Protein AF-A0A2A5JF61-F1 (afdb_monomer_lite)

Structure (mmCIF, N/CA/C/O backbone):
data_AF-A0A2A5JF61-F1
#
_entry.id   AF-A0A2A5JF61-F1
#
loop_
_atom_site.group_PDB
_atom_site.id
_atom_site.type_symbol
_atom_site.label_atom_id
_atom_site.label_alt_id
_atom_site.label_comp_id
_atom_site.label_asym_id
_atom_site.label_entity_id
_atom_site.label_seq_id
_atom_site.pdbx_PDB_ins_code
_atom_site.Cartn_x
_atom_site.Cartn_y
_atom_site.Cartn_z
_atom_site.occupancy
_atom_site.B_iso_or_equiv
_atom_site.auth_seq_id
_atom_site.auth_comp_id
_atom_site.auth_asym_id
_atom_site.auth_atom_id
_atom_site.pdbx_PDB_model_num
ATOM 1 N N . MET A 1 1 ? -2.181 14.853 63.894 1.00 41.38 1 MET A N 1
ATOM 2 C CA . MET A 1 1 ? -0.881 14.237 64.243 1.00 41.38 1 MET A CA 1
ATOM 3 C C . MET A 1 1 ? -0.912 12.794 63.778 1.00 41.38 1 MET A C 1
ATOM 5 O O . MET A 1 1 ? -1.871 12.111 64.101 1.00 41.38 1 MET A O 1
ATOM 9 N N . GLY A 1 2 ? 0.079 12.375 62.989 1.00 37.44 2 GLY A N 1
ATOM 10 C CA . GLY A 1 2 ? 0.183 11.019 62.442 1.00 37.44 2 GLY A CA 1
ATOM 11 C C . GLY A 1 2 ? 0.795 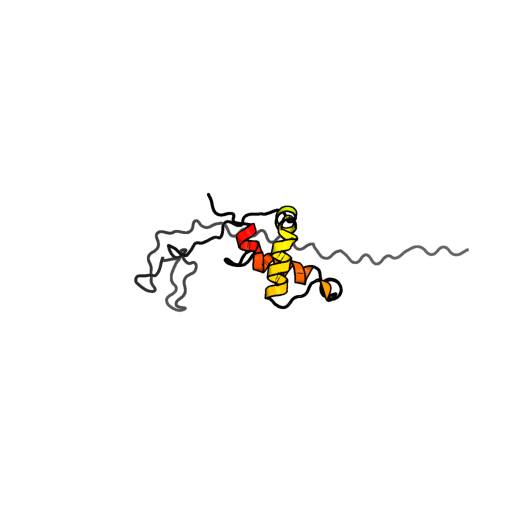11.027 61.043 1.00 37.44 2 GLY A C 1
ATOM 12 O O . GLY A 1 2 ? 0.076 10.961 60.056 1.00 37.44 2 GLY A O 1
ATOM 13 N N . VAL A 1 3 ? 2.118 11.187 60.969 1.00 41.06 3 VAL A N 1
ATOM 14 C CA . VAL A 1 3 ? 2.912 11.020 59.744 1.00 41.06 3 VAL A CA 1
ATOM 15 C C . VAL A 1 3 ? 3.096 9.526 59.465 1.00 41.06 3 VAL A C 1
ATOM 17 O O . VAL A 1 3 ? 3.536 8.793 60.346 1.00 41.06 3 VAL A O 1
ATOM 20 N N . GLY A 1 4 ? 2.769 9.075 58.254 1.00 33.62 4 GLY A N 1
ATOM 21 C CA . GLY A 1 4 ? 3.041 7.718 57.775 1.00 33.62 4 GLY A CA 1
ATOM 22 C C . GLY A 1 4 ? 3.940 7.774 56.545 1.00 33.62 4 GLY A C 1
ATOM 23 O O . GLY A 1 4 ? 3.512 8.226 55.489 1.00 33.62 4 GLY A O 1
ATOM 24 N N . TRP A 1 5 ? 5.195 7.366 56.718 1.00 35.75 5 TRP A N 1
ATOM 25 C CA . TRP A 1 5 ? 6.251 7.337 55.707 1.00 35.75 5 TRP A CA 1
ATOM 26 C C . TRP A 1 5 ? 6.271 5.969 54.982 1.00 35.75 5 TRP A C 1
ATOM 28 O O . TRP A 1 5 ? 6.351 4.934 55.630 1.00 35.75 5 TRP A O 1
ATOM 38 N N . TRP A 1 6 ? 6.162 6.025 53.648 1.00 34.69 6 TRP A N 1
ATOM 39 C CA . TRP A 1 6 ? 6.619 5.155 52.538 1.00 34.69 6 TRP A CA 1
ATOM 40 C C . TRP A 1 6 ? 6.870 3.641 52.727 1.00 34.69 6 TRP A C 1
ATOM 42 O O . TRP A 1 6 ? 7.723 3.221 53.502 1.00 34.69 6 TRP A O 1
ATOM 52 N N . SER A 1 7 ? 6.318 2.838 51.806 1.00 38.03 7 SER A N 1
ATOM 53 C CA . SER A 1 7 ? 7.065 1.733 51.182 1.00 38.03 7 SER A CA 1
ATOM 54 C C . SER A 1 7 ? 6.565 1.502 49.749 1.00 38.03 7 SER A C 1
ATOM 56 O O . SER A 1 7 ? 5.567 0.827 49.507 1.00 38.03 7 SER A O 1
ATOM 58 N N . LEU A 1 8 ? 7.238 2.138 48.787 1.00 39.81 8 LEU A N 1
ATOM 59 C CA . LEU A 1 8 ? 7.140 1.786 47.373 1.00 39.81 8 LEU A CA 1
ATOM 60 C C . LEU A 1 8 ? 7.907 0.476 47.196 1.00 39.81 8 LEU A C 1
ATOM 62 O O . LEU A 1 8 ? 9.135 0.464 47.239 1.00 39.81 8 LEU A O 1
ATOM 66 N N . GLY A 1 9 ? 7.181 -0.627 47.021 1.00 37.25 9 GLY A N 1
ATOM 67 C CA . GLY A 1 9 ? 7.751 -1.881 46.546 1.00 37.25 9 GLY A CA 1
ATOM 68 C C . GLY A 1 9 ? 8.315 -1.672 45.145 1.00 37.25 9 GLY A C 1
ATOM 69 O O . GLY A 1 9 ? 7.594 -1.794 44.157 1.00 37.25 9 GLY A O 1
ATOM 70 N N . GLY A 1 10 ? 9.595 -1.308 45.070 1.00 37.12 10 GLY A N 1
ATOM 71 C CA . GLY A 1 10 ? 10.356 -1.244 43.834 1.00 37.12 10 GLY A CA 1
ATOM 72 C C . GLY A 1 10 ? 10.413 -2.635 43.226 1.00 37.12 10 GLY A C 1
ATOM 73 O O . GLY A 1 10 ? 11.193 -3.483 43.650 1.00 37.12 10 GLY A O 1
ATOM 74 N N . LYS A 1 11 ? 9.556 -2.887 42.240 1.00 43.41 11 LYS A N 1
ATOM 75 C CA . LYS A 1 11 ? 9.723 -4.013 41.333 1.00 43.41 11 LYS A CA 1
ATOM 76 C C . LYS A 1 11 ? 10.994 -3.701 40.548 1.00 43.41 11 LYS A C 1
ATOM 78 O O . LYS A 1 11 ? 10.990 -2.747 39.772 1.00 43.41 11 LYS A O 1
ATOM 83 N N . SER A 1 12 ? 12.085 -4.427 40.812 1.00 48.34 12 SER A N 1
ATOM 84 C CA . SER A 1 12 ? 13.290 -4.334 39.984 1.00 48.34 12 SER A CA 1
ATOM 85 C C . SER A 1 12 ? 12.856 -4.414 38.521 1.00 48.34 12 SER A C 1
ATOM 87 O O . SER A 1 12 ? 12.093 -5.331 38.188 1.00 48.34 12 SER A O 1
ATOM 89 N N . PRO A 1 13 ? 13.258 -3.467 37.655 1.00 47.72 13 PRO A N 1
ATOM 90 C CA . PRO A 1 13 ? 13.021 -3.639 36.236 1.00 47.72 13 PRO A CA 1
ATOM 91 C C . PRO A 1 13 ? 13.669 -4.965 35.837 1.00 47.72 13 PRO A C 1
ATOM 93 O O . PRO A 1 13 ? 14.788 -5.269 36.259 1.00 47.72 13 PRO A O 1
ATOM 96 N N . ALA A 1 14 ? 12.924 -5.785 35.093 1.00 50.59 14 ALA A N 1
ATOM 97 C CA . ALA A 1 14 ? 13.501 -6.953 34.450 1.00 50.59 14 ALA A CA 1
ATOM 98 C C . ALA A 1 14 ? 14.771 -6.501 33.709 1.00 50.59 14 ALA A C 1
ATOM 100 O O . ALA A 1 14 ? 14.748 -5.398 33.148 1.00 50.59 14 ALA A O 1
ATOM 101 N N . PRO A 1 15 ? 15.868 -7.281 33.731 1.00 52.47 15 PRO A N 1
ATOM 102 C CA . PRO A 1 15 ? 17.027 -6.944 32.924 1.00 52.47 15 PRO A CA 1
ATOM 103 C C . PRO A 1 15 ? 16.530 -6.742 31.496 1.00 52.47 15 PRO A C 1
ATOM 105 O O . PRO A 1 15 ? 15.855 -7.615 30.943 1.00 52.47 15 PRO A O 1
ATOM 108 N N . THR A 1 16 ? 16.771 -5.550 30.951 1.00 53.25 16 THR A N 1
ATOM 109 C CA . THR A 1 16 ? 16.554 -5.273 29.536 1.00 53.25 16 THR A CA 1
ATOM 110 C C . THR A 1 16 ? 17.222 -6.419 28.786 1.00 53.25 16 THR A C 1
ATOM 112 O O . THR A 1 16 ? 18.398 -6.667 29.067 1.00 53.25 16 THR A O 1
ATOM 115 N N . PRO A 1 17 ? 16.515 -7.172 27.922 1.00 53.47 17 PRO A N 1
ATOM 116 C CA . PRO A 1 17 ? 17.203 -8.135 27.085 1.00 53.47 17 PRO A CA 1
ATOM 117 C C . PRO A 1 17 ? 18.262 -7.335 26.337 1.00 53.47 17 PRO A C 1
ATOM 119 O O . PRO A 1 17 ? 17.926 -6.370 25.643 1.00 53.47 17 PRO A O 1
ATOM 122 N N . GLU A 1 18 ? 19.534 -7.658 26.569 1.00 54.22 18 GLU A N 1
ATOM 123 C CA . GLU A 1 18 ? 20.592 -7.089 25.753 1.00 54.22 18 GLU A CA 1
ATOM 124 C C . GLU A 1 18 ? 20.213 -7.367 24.297 1.00 54.22 18 GLU A C 1
ATOM 126 O O . GLU A 1 18 ? 19.637 -8.432 24.018 1.00 54.22 18 GLU A O 1
ATOM 131 N N . PRO A 1 19 ? 20.436 -6.413 23.376 1.00 45.91 19 PRO A N 1
ATOM 132 C CA . PRO A 1 19 ? 20.324 -6.715 21.965 1.00 45.91 19 PRO A CA 1
ATOM 133 C C . PRO A 1 19 ? 21.104 -8.003 21.761 1.00 45.91 19 PRO A C 1
ATOM 135 O O . PRO A 1 19 ? 22.279 -8.068 22.119 1.00 45.91 19 PRO A O 1
ATOM 138 N N . ILE A 1 20 ? 20.433 -9.047 21.278 1.00 50.25 20 ILE A N 1
ATOM 139 C CA . ILE A 1 20 ? 21.146 -10.207 20.776 1.00 50.25 20 ILE A CA 1
ATOM 140 C C . ILE A 1 20 ? 21.922 -9.608 19.616 1.00 50.25 20 ILE A C 1
ATOM 142 O O . ILE A 1 20 ? 21.346 -9.348 18.557 1.00 50.25 20 ILE A O 1
ATOM 146 N N . GLU A 1 21 ? 23.183 -9.249 19.854 1.00 43.00 21 GLU A N 1
ATOM 147 C CA . GLU A 1 21 ? 24.102 -8.983 18.776 1.00 43.00 21 GLU A CA 1
ATOM 148 C C . GLU A 1 21 ? 23.990 -10.238 17.932 1.00 43.00 21 GLU A C 1
ATOM 150 O O . GLU A 1 21 ? 24.346 -11.338 18.359 1.00 43.00 21 GLU A O 1
ATOM 155 N N . SER A 1 22 ? 23.397 -10.091 16.751 1.00 46.16 22 SER A N 1
ATOM 156 C CA . SER A 1 22 ? 23.494 -11.074 15.690 1.00 46.16 22 SER A CA 1
ATOM 157 C C . SER A 1 22 ? 24.949 -11.059 15.220 1.00 46.16 22 SER A C 1
ATOM 159 O O . SER A 1 22 ? 25.240 -10.770 14.067 1.00 46.16 22 SER A O 1
ATOM 161 N N . GLY A 1 23 ? 25.876 -11.348 16.134 1.00 41.69 23 GLY A N 1
ATOM 162 C CA . GLY A 1 23 ? 27.254 -11.715 15.892 1.00 41.69 23 GLY A CA 1
ATOM 163 C C . GLY A 1 23 ? 27.292 -13.143 15.372 1.00 41.69 23 GLY A C 1
ATOM 164 O O . GLY A 1 23 ? 28.063 -13.965 15.851 1.00 41.69 23 GLY A O 1
ATOM 165 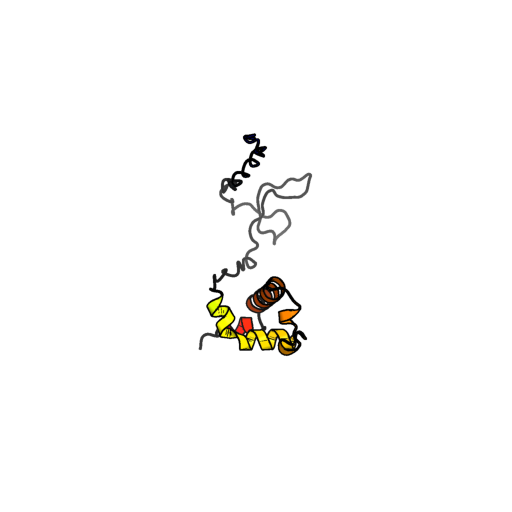N N . GLY A 1 24 ? 26.442 -13.447 14.388 1.00 41.97 24 GLY A N 1
ATOM 166 C CA . GLY A 1 24 ? 26.858 -14.394 13.380 1.00 41.97 24 GLY A CA 1
ATOM 167 C C . GLY A 1 24 ? 28.009 -13.698 12.683 1.00 41.97 24 GLY A C 1
ATOM 168 O O . GLY A 1 24 ? 27.778 -12.801 11.872 1.00 41.97 24 GLY A O 1
ATOM 169 N N . GLU A 1 25 ? 29.240 -14.037 13.069 1.00 40.88 25 GLU A N 1
ATOM 170 C CA . GLU A 1 25 ? 30.396 -13.800 12.217 1.00 40.88 25 GLU A CA 1
ATOM 171 C C . GLU A 1 25 ? 29.946 -14.126 10.796 1.00 40.88 25 GLU A C 1
ATOM 173 O O . GLU A 1 25 ? 29.421 -15.211 10.534 1.00 40.88 25 GLU A O 1
ATOM 178 N N . THR A 1 26 ? 30.045 -13.149 9.898 1.00 43.44 26 THR A N 1
ATOM 179 C CA . THR A 1 26 ? 29.805 -13.394 8.483 1.00 43.44 26 THR A CA 1
ATOM 180 C C . THR A 1 26 ? 30.957 -14.266 8.022 1.00 43.44 26 THR A C 1
ATOM 182 O O . THR A 1 26 ? 31.976 -13.783 7.538 1.00 43.44 26 THR A O 1
ATOM 185 N N . VAL A 1 27 ? 30.833 -15.574 8.257 1.00 53.28 27 VAL A N 1
ATOM 186 C CA . VAL A 1 27 ? 31.719 -16.562 7.663 1.00 53.28 27 VAL A CA 1
ATOM 187 C C . VAL A 1 27 ? 31.636 -16.285 6.167 1.00 53.28 27 VAL A C 1
ATOM 189 O O . VAL A 1 27 ? 30.522 -16.280 5.630 1.00 53.28 27 VAL A O 1
ATOM 192 N N . PRO A 1 28 ? 32.755 -15.955 5.499 1.00 54.47 28 PRO A N 1
ATOM 193 C CA . PRO A 1 28 ? 32.730 -15.695 4.073 1.00 54.47 28 PRO A CA 1
ATOM 194 C C . PRO A 1 28 ? 32.071 -16.891 3.390 1.00 54.47 28 PRO A C 1
ATOM 196 O O . PRO A 1 28 ? 32.562 -18.013 3.509 1.00 54.47 28 PRO A O 1
ATOM 199 N N . GLN A 1 29 ? 30.921 -16.669 2.750 1.00 57.50 29 GLN A N 1
ATOM 200 C CA . GLN A 1 29 ? 30.231 -17.731 2.030 1.00 57.50 29 GLN A CA 1
ATOM 201 C C . GLN A 1 29 ? 31.147 -18.186 0.894 1.00 57.50 29 GLN A C 1
ATOM 203 O O . GLN A 1 29 ? 31.496 -17.393 0.016 1.00 57.50 29 GLN A O 1
ATOM 208 N N . ASP A 1 30 ? 31.576 -19.445 0.931 1.00 64.44 30 ASP A N 1
ATOM 209 C CA . ASP A 1 30 ? 32.416 -20.020 -0.114 1.00 64.44 30 ASP A CA 1
ATOM 210 C C . ASP A 1 30 ? 31.568 -20.360 -1.344 1.00 64.44 30 ASP A C 1
ATOM 212 O O . ASP A 1 30 ? 31.163 -21.498 -1.559 1.00 64.44 30 ASP A O 1
ATOM 216 N N . LEU A 1 31 ? 31.321 -19.365 -2.193 1.00 62.56 31 LEU A N 1
ATOM 217 C CA . LEU A 1 31 ? 30.495 -19.510 -3.396 1.00 62.56 31 LEU A CA 1
ATOM 218 C C . LEU A 1 31 ? 31.057 -20.510 -4.431 1.00 62.56 31 LEU A C 1
ATOM 220 O O . LEU A 1 31 ? 30.414 -20.737 -5.455 1.00 62.56 31 LEU A O 1
ATOM 224 N N . SER A 1 32 ? 32.244 -21.090 -4.209 1.00 63.75 32 SER A N 1
ATOM 225 C CA . SER A 1 32 ? 32.887 -22.031 -5.133 1.00 63.75 32 SER A CA 1
ATOM 226 C C . SER A 1 32 ? 32.451 -23.490 -4.956 1.00 63.75 32 SER A C 1
ATOM 228 O O . SER A 1 32 ? 32.769 -24.332 -5.800 1.00 63.75 32 SER A O 1
ATOM 230 N N . ALA A 1 33 ? 31.714 -23.804 -3.887 1.00 66.88 33 ALA A N 1
ATOM 231 C CA . ALA A 1 33 ? 31.313 -25.171 -3.582 1.00 66.88 33 ALA A CA 1
ATOM 232 C C . ALA A 1 33 ? 30.304 -25.734 -4.613 1.00 66.88 33 ALA A C 1
ATOM 234 O O . ALA A 1 33 ? 29.304 -25.079 -4.917 1.00 66.88 33 ALA A O 1
ATOM 235 N N . PRO A 1 34 ? 30.523 -26.954 -5.146 1.00 71.94 34 PRO A N 1
ATOM 236 C CA . PRO A 1 34 ? 29.697 -27.519 -6.210 1.00 71.94 34 PRO A CA 1
ATOM 237 C C . PRO A 1 34 ? 28.308 -27.977 -5.735 1.00 71.94 34 PRO A C 1
ATOM 239 O O . PRO A 1 34 ? 28.084 -28.314 -4.566 1.00 71.94 34 PRO A O 1
ATOM 242 N N . GLY A 1 35 ? 27.378 -28.047 -6.690 1.00 75.31 35 GLY A N 1
ATOM 243 C CA . GLY A 1 35 ? 26.069 -28.674 -6.524 1.00 75.31 35 GLY A CA 1
ATOM 244 C C . GLY A 1 35 ? 26.153 -30.182 -6.236 1.00 75.31 35 GLY A C 1
ATOM 245 O O . GLY A 1 35 ? 27.005 -30.884 -6.773 1.00 75.31 35 GLY A O 1
ATOM 246 N N . THR A 1 36 ? 25.244 -30.672 -5.396 1.00 79.50 36 THR A N 1
ATOM 247 C CA . THR A 1 36 ? 25.095 -32.058 -4.924 1.00 79.50 36 THR A CA 1
ATOM 248 C C . THR A 1 36 ? 23.711 -32.603 -5.294 1.00 79.50 36 THR A C 1
ATOM 250 O O . THR A 1 36 ? 23.581 -33.795 -5.553 1.00 79.50 36 THR A O 1
ATOM 253 N N . TYR A 1 37 ? 22.676 -31.754 -5.382 1.00 78.94 37 TYR A N 1
ATOM 254 C CA . TYR A 1 37 ? 21.292 -32.186 -5.647 1.00 78.94 37 TYR A CA 1
ATOM 255 C C . TYR A 1 37 ? 20.941 -32.352 -7.136 1.00 78.94 37 TYR A C 1
ATOM 257 O O . TYR A 1 37 ? 19.849 -32.821 -7.456 1.00 78.94 37 TYR A O 1
ATOM 265 N N . GLY A 1 38 ? 21.836 -31.979 -8.055 1.00 78.44 38 GLY A N 1
ATOM 266 C CA . GLY A 1 38 ? 21.630 -32.118 -9.497 1.00 78.44 38 GLY A CA 1
ATOM 267 C C . GLY A 1 38 ? 22.316 -31.024 -10.323 1.00 78.44 38 GLY A C 1
ATOM 268 O O . GLY A 1 38 ? 23.008 -30.178 -9.760 1.00 78.44 38 GLY A O 1
ATOM 269 N N . PRO A 1 39 ? 22.124 -31.023 -11.655 1.00 78.31 39 PRO A N 1
ATOM 270 C CA . PRO A 1 39 ? 22.774 -30.075 -12.569 1.00 78.31 39 PRO A CA 1
ATOM 271 C C . PRO A 1 39 ? 22.415 -28.605 -12.317 1.00 78.31 39 PRO A C 1
ATOM 273 O O . PRO A 1 39 ? 23.215 -27.726 -12.619 1.00 78.31 39 PRO A O 1
ATOM 276 N N . ASP A 1 40 ? 21.230 -28.359 -11.757 1.00 77.00 40 ASP A N 1
ATOM 277 C CA . ASP A 1 40 ? 20.710 -27.020 -11.460 1.00 77.00 40 ASP A CA 1
ATOM 278 C C . ASP A 1 40 ? 20.943 -26.597 -9.997 1.00 77.00 40 ASP A C 1
ATOM 280 O O . ASP A 1 40 ? 20.447 -25.552 -9.572 1.00 77.00 40 ASP A O 1
ATOM 284 N N . ASP A 1 41 ? 21.660 -27.403 -9.200 1.00 81.62 41 ASP A N 1
ATOM 285 C CA . ASP A 1 41 ? 22.007 -27.045 -7.823 1.00 81.62 41 ASP A CA 1
ATOM 286 C C . ASP A 1 41 ? 23.112 -25.974 -7.841 1.00 81.62 41 ASP A C 1
ATOM 288 O O . ASP A 1 41 ? 24.236 -26.274 -8.255 1.00 81.62 41 ASP A O 1
ATOM 292 N N . PRO A 1 42 ? 22.836 -24.738 -7.374 1.00 79.88 42 PRO A N 1
ATOM 293 C CA . PRO A 1 42 ? 23.823 -23.661 -7.345 1.00 79.88 42 PRO A CA 1
ATOM 294 C C . PRO A 1 42 ? 24.974 -23.933 -6.370 1.00 79.88 42 PRO A C 1
ATOM 296 O O . PRO A 1 42 ? 25.912 -23.139 -6.299 1.00 79.88 42 PRO A O 1
ATOM 299 N N . GLY A 1 43 ? 24.914 -25.028 -5.613 1.00 85.75 43 GLY A N 1
ATOM 300 C CA . GLY A 1 43 ? 25.908 -25.372 -4.619 1.00 85.75 43 GLY A CA 1
ATOM 301 C C . GLY A 1 43 ? 25.591 -24.743 -3.275 1.00 85.75 43 GLY A C 1
ATOM 302 O O . GLY A 1 43 ? 24.534 -24.152 -3.042 1.00 85.75 43 GLY A O 1
ATOM 303 N N . GLY A 1 44 ? 26.503 -24.924 -2.339 1.00 84.31 44 GLY A N 1
ATOM 304 C CA . GLY A 1 44 ? 26.276 -24.539 -0.962 1.00 84.31 44 GLY A CA 1
ATOM 305 C C . GLY A 1 44 ? 27.349 -25.099 -0.052 1.00 84.31 44 GLY A C 1
ATOM 306 O O . GLY A 1 44 ? 28.316 -25.709 -0.506 1.00 84.31 44 GLY A O 1
ATOM 307 N N . GLY A 1 45 ? 27.127 -24.949 1.243 1.00 83.69 45 GLY A N 1
ATOM 308 C CA . GLY A 1 45 ? 28.025 -25.431 2.274 1.00 83.69 45 GLY A CA 1
ATOM 309 C C . GLY A 1 45 ? 28.153 -26.948 2.333 1.00 83.69 45 GLY A C 1
ATOM 310 O O . GLY A 1 45 ? 27.558 -27.673 1.517 1.00 83.69 45 GLY A O 1
ATOM 311 N N . PRO A 1 46 ? 28.925 -27.429 3.323 1.00 84.69 46 PRO A N 1
ATOM 312 C CA . PRO A 1 46 ? 29.104 -28.848 3.587 1.00 84.69 46 PRO A CA 1
ATOM 313 C C . PRO A 1 46 ? 27.769 -29.603 3.566 1.00 84.69 46 PRO A C 1
ATOM 315 O O . PRO A 1 46 ? 26.774 -29.147 4.134 1.00 84.69 46 PRO A O 1
ATOM 318 N N . TYR A 1 47 ? 27.758 -30.739 2.866 1.00 81.94 47 TYR A N 1
ATOM 319 C CA . TYR A 1 47 ? 26.597 -31.615 2.731 1.00 81.94 47 TYR A CA 1
ATOM 320 C C . TYR A 1 47 ? 26.653 -32.726 3.780 1.00 81.94 47 TYR A C 1
ATOM 322 O O . TYR A 1 47 ? 27.674 -33.404 3.901 1.00 81.94 47 TYR A O 1
ATOM 330 N N . ASP A 1 48 ? 25.560 -32.924 4.512 1.00 84.19 48 ASP A N 1
ATOM 331 C CA . ASP A 1 48 ? 25.397 -34.035 5.448 1.00 84.19 48 ASP A CA 1
ATOM 332 C C . ASP A 1 48 ? 24.624 -35.182 4.778 1.00 84.19 48 ASP A C 1
ATOM 334 O O . ASP A 1 48 ? 23.441 -35.060 4.460 1.00 84.19 48 ASP A O 1
ATOM 338 N N . GLU A 1 49 ? 25.292 -36.321 4.579 1.00 84.06 49 GLU A N 1
ATOM 339 C CA . GLU A 1 49 ? 24.710 -37.503 3.931 1.00 84.06 49 GLU A CA 1
ATOM 340 C C . GLU A 1 49 ? 23.622 -38.195 4.766 1.00 84.06 49 GLU A C 1
ATOM 342 O O . GLU A 1 49 ? 22.774 -38.888 4.202 1.00 84.06 49 GLU A O 1
ATOM 347 N N . VAL A 1 50 ? 23.621 -38.029 6.093 1.00 87.06 50 VAL A N 1
ATOM 348 C CA . VAL A 1 50 ? 22.650 -38.684 6.986 1.00 87.06 50 VAL A CA 1
ATOM 349 C C . VAL A 1 50 ? 21.308 -37.966 6.942 1.00 87.06 50 VAL A C 1
ATOM 351 O O . VAL A 1 50 ? 20.254 -38.602 6.906 1.00 87.06 50 VAL A O 1
ATOM 354 N N . THR A 1 51 ? 21.346 -36.637 6.967 1.00 84.06 51 THR A N 1
ATOM 355 C CA . THR A 1 51 ? 20.148 -35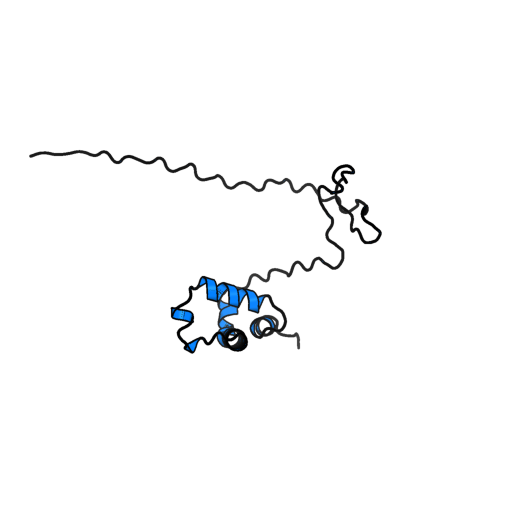.788 6.975 1.00 84.06 51 THR A CA 1
ATOM 356 C C . THR A 1 51 ? 19.723 -35.359 5.574 1.00 84.06 51 THR A C 1
ATOM 358 O O . THR A 1 51 ? 18.560 -35.011 5.369 1.00 84.06 51 THR A O 1
ATOM 361 N N . GLY A 1 52 ? 20.639 -35.410 4.605 1.00 83.88 52 GLY A N 1
ATOM 362 C CA . GLY A 1 52 ? 20.411 -34.987 3.229 1.00 83.88 52 GLY A CA 1
ATOM 363 C C . GLY A 1 52 ? 20.291 -33.472 3.063 1.00 83.88 52 GLY A C 1
ATOM 364 O O . GLY A 1 52 ? 19.671 -33.032 2.097 1.00 83.88 52 GLY A O 1
ATOM 365 N N . VAL A 1 53 ? 20.822 -32.678 4.003 1.00 83.44 53 VAL A N 1
ATOM 366 C CA . VAL A 1 53 ? 20.768 -31.205 3.974 1.00 83.44 53 VAL A CA 1
ATOM 367 C C . VAL A 1 53 ? 22.161 -30.570 4.001 1.00 83.44 53 VAL A C 1
ATOM 369 O O . VAL A 1 53 ? 23.139 -31.181 4.429 1.00 83.44 53 VAL A O 1
ATOM 372 N N . ARG A 1 54 ? 22.250 -29.315 3.543 1.00 86.44 54 ARG A N 1
ATOM 373 C CA . ARG A 1 54 ? 23.453 -28.476 3.660 1.00 86.44 54 ARG A CA 1
ATOM 374 C C . ARG A 1 54 ? 23.318 -27.464 4.787 1.00 86.44 54 ARG A C 1
ATOM 376 O O . ARG A 1 54 ? 22.213 -27.007 5.078 1.00 86.44 54 ARG A O 1
ATOM 383 N N . GLU A 1 55 ? 24.457 -27.056 5.334 1.00 83.12 55 GLU A N 1
ATOM 384 C CA . GLU A 1 55 ? 24.545 -25.988 6.338 1.00 83.12 55 GLU A CA 1
ATOM 385 C C . GLU A 1 55 ? 24.116 -24.618 5.783 1.00 83.12 55 GLU A C 1
ATOM 387 O O . GLU A 1 55 ? 23.450 -23.843 6.466 1.00 83.12 55 GLU A O 1
ATOM 392 N N . TRP A 1 56 ? 24.444 -24.334 4.520 1.00 80.69 56 TRP A N 1
ATOM 393 C CA . TRP A 1 56 ? 24.013 -23.128 3.811 1.00 80.69 56 TRP A CA 1
ATOM 394 C C . TRP A 1 56 ? 23.906 -23.386 2.300 1.00 80.69 56 TRP A C 1
ATOM 396 O O . TRP A 1 56 ? 24.431 -24.377 1.790 1.00 80.69 56 TRP A O 1
ATOM 406 N N . TYR A 1 57 ? 23.210 -22.507 1.576 1.00 82.56 57 TYR A N 1
ATOM 407 C CA . TYR A 1 57 ? 22.902 -22.659 0.148 1.00 82.56 57 TYR A CA 1
ATOM 408 C C . TYR A 1 57 ? 23.341 -21.417 -0.632 1.00 82.56 57 TYR A C 1
ATOM 410 O O . TYR A 1 57 ? 23.121 -20.298 -0.165 1.00 82.56 57 TYR A O 1
ATOM 418 N N . ASN A 1 58 ? 23.924 -21.605 -1.820 1.00 80.00 58 ASN A N 1
ATOM 419 C CA . ASN A 1 58 ? 24.183 -20.500 -2.739 1.00 80.00 58 ASN A CA 1
ATOM 420 C C . ASN A 1 58 ? 22.858 -19.928 -3.264 1.00 80.00 58 ASN A C 1
ATOM 422 O O . ASN A 1 58 ? 21.900 -20.677 -3.494 1.00 80.00 58 ASN A O 1
ATOM 426 N N . PRO A 1 59 ? 22.789 -18.610 -3.514 1.00 69.50 59 PRO A N 1
ATOM 427 C CA . PRO A 1 59 ? 21.647 -18.033 -4.201 1.00 69.50 59 PRO A CA 1
ATOM 428 C C . PRO A 1 59 ? 21.525 -18.649 -5.599 1.00 69.50 59 PRO A C 1
ATOM 430 O O . PRO A 1 59 ? 22.507 -18.770 -6.331 1.00 69.50 59 PRO A O 1
ATOM 433 N N . THR A 1 60 ? 20.312 -19.033 -5.996 1.00 70.56 60 THR A N 1
ATOM 434 C CA . THR A 1 60 ? 20.083 -19.558 -7.344 1.00 70.56 60 THR A CA 1
ATOM 435 C C . THR A 1 60 ? 20.337 -18.448 -8.376 1.00 70.56 60 THR A C 1
ATOM 437 O O . THR A 1 60 ? 19.689 -17.395 -8.297 1.00 70.56 60 THR A O 1
ATOM 440 N N . PRO A 1 61 ? 21.233 -18.650 -9.362 1.00 60.28 61 PRO A N 1
ATOM 441 C CA . PRO A 1 61 ? 21.484 -17.657 -10.400 1.00 60.28 61 PRO A CA 1
ATOM 442 C C . PRO A 1 61 ? 20.178 -17.331 -11.137 1.00 60.28 61 PRO A C 1
ATOM 444 O O . PRO A 1 61 ? 19.464 -18.219 -11.596 1.00 60.28 61 PRO A O 1
ATOM 447 N N . GLY A 1 62 ? 19.830 -16.042 -11.189 1.00 59.97 62 GLY A N 1
ATOM 448 C CA . GLY A 1 62 ? 18.584 -15.550 -11.792 1.00 59.97 62 GLY A CA 1
ATOM 449 C C . GLY A 1 62 ? 17.368 -15.460 -10.857 1.00 59.97 62 GLY A C 1
ATOM 450 O O . GLY A 1 62 ? 16.333 -14.964 -11.291 1.00 59.97 62 GLY A O 1
ATOM 451 N N . LYS A 1 63 ? 17.468 -15.881 -9.586 1.00 54.34 63 LYS A N 1
ATOM 452 C CA . LYS A 1 63 ? 16.402 -15.710 -8.571 1.00 54.34 63 LYS A CA 1
ATOM 453 C C . LYS A 1 63 ? 16.747 -14.743 -7.443 1.00 54.34 63 LYS A C 1
ATOM 455 O O . LYS A 1 63 ? 15.966 -14.596 -6.508 1.00 54.34 63 LYS A O 1
ATOM 460 N N . THR A 1 64 ? 17.860 -14.030 -7.543 1.00 49.62 64 THR A N 1
ATOM 461 C CA . THR A 1 64 ? 18.137 -12.907 -6.649 1.00 49.62 64 THR A CA 1
ATOM 462 C C . THR A 1 64 ? 17.509 -11.640 -7.221 1.00 49.62 64 THR A C 1
ATOM 464 O O . THR A 1 64 ? 18.212 -10.710 -7.598 1.00 49.62 64 THR A O 1
ATOM 467 N N . GLN A 1 65 ? 16.177 -11.584 -7.292 1.00 47.44 65 GLN A N 1
ATOM 468 C CA . GLN A 1 65 ? 15.533 -10.287 -7.115 1.00 47.44 65 GLN A CA 1
ATOM 469 C C . GLN A 1 65 ? 15.470 -10.085 -5.603 1.00 47.44 65 GLN A C 1
ATOM 471 O O . GLN A 1 65 ? 14.472 -10.375 -4.949 1.00 47.44 65 GLN A O 1
ATOM 476 N N . VAL A 1 66 ? 16.587 -9.630 -5.027 1.00 48.91 66 VAL A N 1
ATOM 477 C CA . VAL A 1 66 ? 16.425 -8.694 -3.920 1.00 48.91 66 VAL A CA 1
ATOM 478 C C . VAL A 1 66 ? 15.782 -7.508 -4.613 1.00 48.91 66 VAL A C 1
ATOM 480 O O . VAL A 1 66 ? 16.455 -6.805 -5.363 1.00 48.91 66 VAL A O 1
ATOM 483 N N . ASP A 1 67 ? 14.457 -7.414 -4.518 1.00 50.28 67 ASP A N 1
ATOM 484 C CA . ASP A 1 67 ? 13.766 -6.185 -4.863 1.00 50.28 67 ASP A CA 1
ATOM 485 C C . ASP A 1 67 ? 14.511 -5.121 -4.068 1.00 50.28 67 ASP A C 1
ATOM 487 O O . ASP A 1 67 ? 14.606 -5.228 -2.840 1.00 50.28 67 ASP A O 1
ATOM 491 N N . GLU A 1 68 ? 15.220 -4.239 -4.771 1.00 49.47 68 GLU A N 1
ATOM 492 C CA . GLU A 1 68 ? 15.976 -3.172 -4.141 1.00 49.47 68 GLU A CA 1
ATOM 493 C C . GLU A 1 68 ? 14.949 -2.475 -3.263 1.00 49.47 68 GLU A C 1
ATOM 495 O O . GLU A 1 68 ? 13.965 -1.951 -3.781 1.00 49.47 68 GLU A O 1
ATOM 500 N N . THR A 1 69 ? 15.061 -2.620 -1.938 1.00 54.19 69 THR A N 1
ATOM 501 C CA . THR A 1 69 ? 14.059 -2.081 -1.027 1.00 54.19 69 THR A CA 1
ATOM 502 C C . THR A 1 69 ? 14.178 -0.579 -1.156 1.00 54.19 69 THR A C 1
ATOM 504 O O . THR A 1 69 ? 15.026 0.035 -0.508 1.00 54.19 69 THR A O 1
ATOM 507 N N . VAL A 1 70 ? 13.404 -0.003 -2.075 1.00 61.72 70 VAL A N 1
ATOM 508 C CA . VAL A 1 70 ? 13.363 1.429 -2.294 1.00 61.72 70 VAL A CA 1
ATOM 509 C C . VAL A 1 70 ? 12.726 1.969 -1.033 1.00 61.72 70 VAL A C 1
ATOM 511 O O . VAL A 1 70 ? 11.512 1.879 -0.850 1.00 61.72 70 VAL A O 1
ATOM 514 N N . ASP A 1 71 ? 13.567 2.446 -0.123 1.00 67.25 71 ASP A N 1
ATOM 515 C CA . ASP A 1 71 ? 13.120 3.042 1.121 1.00 67.25 71 ASP A CA 1
ATOM 516 C C . ASP A 1 71 ? 12.417 4.353 0.753 1.00 67.25 71 ASP A C 1
ATOM 518 O O . ASP A 1 71 ? 13.049 5.381 0.498 1.00 67.25 71 ASP A O 1
ATOM 522 N N . ARG A 1 72 ? 11.093 4.280 0.576 1.00 77.50 72 ARG A N 1
ATOM 523 C CA . ARG A 1 72 ? 10.265 5.422 0.192 1.00 77.50 72 ARG A CA 1
ATOM 524 C C . ARG A 1 72 ? 9.633 6.036 1.427 1.00 77.50 72 ARG A C 1
ATOM 526 O O . ARG A 1 72 ? 9.004 5.322 2.214 1.00 77.50 72 ARG A O 1
ATOM 533 N N . PRO A 1 73 ? 9.717 7.365 1.592 1.00 87.94 73 PRO A N 1
ATOM 534 C CA . PRO A 1 73 ? 9.025 8.018 2.682 1.00 87.94 73 PRO A CA 1
ATOM 535 C C . PRO A 1 73 ? 7.510 7.877 2.491 1.00 87.94 73 PRO A C 1
ATOM 537 O O . PRO A 1 73 ? 6.983 7.953 1.380 1.00 87.94 73 PRO A O 1
ATOM 540 N N . TRP A 1 74 ? 6.785 7.726 3.601 1.00 90.38 74 TRP A N 1
ATOM 541 C CA . TRP A 1 74 ? 5.320 7.603 3.598 1.00 90.38 74 TRP A CA 1
ATOM 542 C C . TRP A 1 74 ? 4.611 8.763 2.894 1.00 90.38 74 TRP A C 1
ATOM 544 O O . TRP A 1 74 ? 3.530 8.577 2.346 1.00 90.38 74 TRP A O 1
ATOM 554 N N . THR A 1 75 ? 5.216 9.950 2.882 1.00 93.12 75 THR A N 1
ATOM 555 C CA . THR A 1 75 ? 4.695 11.111 2.155 1.00 93.12 75 THR A CA 1
ATOM 556 C C . THR A 1 75 ? 4.581 10.851 0.659 1.00 93.12 75 THR A C 1
ATOM 558 O O . THR A 1 75 ? 3.575 11.223 0.067 1.00 93.12 75 THR A O 1
ATOM 561 N N . ASP A 1 76 ? 5.556 10.170 0.056 1.00 90.75 76 ASP A N 1
ATOM 562 C CA . ASP A 1 76 ? 5.554 9.897 -1.384 1.00 90.75 76 ASP A CA 1
ATOM 563 C C . ASP A 1 76 ? 4.473 8.881 -1.738 1.00 90.75 76 ASP A C 1
ATOM 565 O O . ASP A 1 76 ? 3.751 9.056 -2.712 1.00 90.75 76 ASP A O 1
ATOM 569 N N . VAL A 1 77 ? 4.293 7.866 -0.891 1.00 93.75 77 VAL A N 1
ATOM 570 C CA . VAL A 1 77 ? 3.212 6.884 -1.039 1.00 93.75 77 VAL A CA 1
ATOM 571 C C . VAL A 1 77 ? 1.845 7.565 -0.932 1.00 93.75 77 VAL A C 1
ATOM 573 O O . VAL A 1 77 ? 0.978 7.357 -1.778 1.00 93.75 77 VAL A O 1
ATOM 576 N N . LEU A 1 78 ? 1.654 8.426 0.072 1.00 94.75 78 LEU A N 1
ATOM 577 C CA . LEU A 1 78 ? 0.384 9.122 0.299 1.00 94.75 78 LEU A CA 1
ATOM 578 C C . LEU A 1 78 ? 0.095 10.220 -0.735 1.00 94.75 78 LEU A C 1
ATOM 580 O O . LEU A 1 78 ? -1.072 10.530 -0.961 1.00 94.75 78 LEU A O 1
ATOM 584 N N . ASN A 1 79 ? 1.106 10.761 -1.422 1.00 96.50 79 ASN A N 1
ATOM 585 C CA . ASN A 1 79 ? 0.895 11.659 -2.566 1.00 96.50 79 ASN A CA 1
ATOM 586 C C . ASN A 1 79 ? 0.148 10.970 -3.720 1.00 96.50 79 ASN A C 1
ATOM 588 O O . ASN A 1 79 ? -0.481 11.641 -4.537 1.00 96.50 79 ASN A O 1
ATOM 592 N N . HIS A 1 80 ? 0.161 9.637 -3.761 1.00 96.19 80 HIS A N 1
ATOM 593 C CA . HIS A 1 80 ? -0.606 8.827 -4.703 1.00 96.19 80 HIS A CA 1
ATOM 594 C C . HIS A 1 80 ? -1.921 8.314 -4.100 1.00 96.19 80 HIS A C 1
ATOM 596 O O . HIS A 1 80 ? -2.375 7.224 -4.447 1.00 96.19 80 HIS A O 1
ATOM 602 N N . TRP A 1 81 ? -2.560 9.103 -3.226 1.00 96.38 81 TRP A N 1
ATOM 603 C CA . TRP A 1 81 ? -3.819 8.742 -2.565 1.00 96.38 81 TRP A CA 1
ATOM 604 C C . TRP A 1 81 ? -4.874 8.208 -3.537 1.00 96.38 81 TRP A C 1
ATOM 606 O O . TRP A 1 81 ? -5.420 7.138 -3.314 1.00 96.38 81 TRP A O 1
ATOM 616 N N . HIS A 1 82 ? -5.076 8.872 -4.675 1.00 96.88 82 HIS A N 1
ATOM 617 C CA . HIS A 1 82 ? -6.055 8.429 -5.667 1.00 96.88 82 HIS A CA 1
ATOM 618 C C . HIS A 1 82 ? -5.796 7.004 -6.198 1.00 96.88 82 HIS A C 1
ATOM 620 O O . HIS A 1 82 ? -6.732 6.241 -6.411 1.00 96.88 82 HIS A O 1
ATOM 626 N N . ALA A 1 83 ? -4.531 6.607 -6.375 1.00 97.25 83 ALA A N 1
ATOM 627 C CA . ALA A 1 83 ? -4.190 5.247 -6.793 1.00 97.25 83 ALA A CA 1
ATOM 628 C C . ALA A 1 83 ? -4.489 4.222 -5.685 1.00 97.25 83 ALA A C 1
ATOM 630 O O . ALA A 1 83 ? -4.991 3.137 -5.971 1.00 97.25 83 ALA A O 1
ATOM 631 N N . ILE A 1 84 ? -4.244 4.597 -4.423 1.00 97.06 84 ILE A N 1
ATOM 632 C CA . ILE A 1 84 ? -4.615 3.800 -3.246 1.00 97.06 84 ILE A CA 1
ATOM 633 C C . ILE A 1 84 ? -6.135 3.598 -3.193 1.00 97.06 84 ILE A C 1
ATOM 635 O O . ILE A 1 84 ? -6.584 2.479 -2.952 1.00 97.06 84 ILE A O 1
ATOM 639 N N . GLU A 1 85 ? -6.926 4.649 -3.434 1.00 97.25 85 GLU A N 1
ATOM 640 C CA . GLU A 1 85 ? -8.394 4.566 -3.461 1.00 97.25 85 GLU A CA 1
ATOM 641 C C . GLU A 1 85 ? -8.885 3.599 -4.539 1.00 97.25 85 GLU A C 1
ATOM 643 O O . GLU A 1 85 ? -9.706 2.732 -4.249 1.00 97.25 85 GLU A O 1
ATOM 648 N N . LEU A 1 86 ? -8.347 3.698 -5.759 1.00 97.44 86 LEU A N 1
ATOM 649 C CA 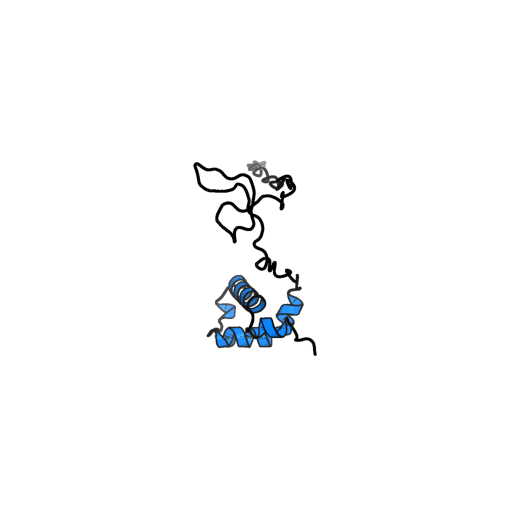. LEU A 1 86 ? -8.711 2.806 -6.862 1.00 97.44 86 LEU A CA 1
ATOM 650 C C . LEU A 1 86 ? -8.357 1.345 -6.566 1.00 97.44 86 LEU A C 1
ATOM 652 O O . LEU A 1 86 ? -9.161 0.455 -6.840 1.00 97.44 86 LEU A O 1
ATOM 656 N N . ASP A 1 87 ? -7.184 1.081 -5.987 1.00 97.88 87 ASP A N 1
ATOM 657 C CA . ASP A 1 87 ? -6.801 -0.278 -5.598 1.00 97.88 87 ASP A CA 1
ATOM 658 C C . ASP A 1 87 ? -7.694 -0.824 -4.475 1.00 97.88 87 ASP A C 1
ATOM 660 O O . ASP A 1 87 ? -8.057 -2.004 -4.486 1.00 97.88 87 ASP A O 1
ATOM 664 N N . LEU A 1 88 ? -8.085 0.014 -3.514 1.00 97.19 88 LEU A N 1
ATOM 665 C CA . LEU A 1 88 ? -9.006 -0.373 -2.447 1.00 97.19 88 LEU A CA 1
ATOM 666 C C . LEU A 1 88 ? -10.400 -0.696 -3.000 1.00 97.19 88 LEU A C 1
ATOM 668 O O . LEU A 1 88 ? -10.909 -1.789 -2.722 1.00 97.19 88 LEU A O 1
ATOM 672 N N . ASP A 1 89 ? -10.967 0.180 -3.830 1.00 96.88 89 ASP A N 1
ATOM 673 C CA . ASP A 1 89 ? -12.289 0.009 -4.446 1.00 96.88 89 ASP A CA 1
ATOM 674 C C . ASP A 1 89 ? -12.338 -1.219 -5.367 1.00 96.88 89 ASP A C 1
ATOM 676 O O . ASP A 1 89 ? -13.229 -2.062 -5.245 1.00 96.88 89 ASP A O 1
ATOM 680 N N . ALA A 1 90 ? -11.303 -1.427 -6.190 1.00 96.00 90 ALA A N 1
ATOM 681 C CA . ALA A 1 90 ? -11.176 -2.614 -7.041 1.00 96.00 90 ALA A CA 1
ATOM 682 C C . ALA A 1 90 ? -11.162 -3.932 -6.244 1.00 96.00 90 ALA A C 1
ATOM 684 O O . ALA A 1 90 ? -11.519 -4.988 -6.769 1.00 96.00 90 ALA A O 1
ATOM 685 N N . ASN A 1 91 ? -10.771 -3.880 -4.968 1.00 95.12 91 ASN A N 1
ATOM 686 C CA . ASN A 1 91 ? -10.788 -5.014 -4.046 1.00 95.12 91 ASN A CA 1
ATOM 687 C C . ASN A 1 91 ? -12.021 -5.032 -3.117 1.00 95.12 91 ASN A C 1
ATOM 689 O O . ASN A 1 91 ? -12.046 -5.803 -2.155 1.00 95.12 91 ASN A O 1
ATOM 693 N N . GLY A 1 92 ? -13.041 -4.214 -3.393 1.00 96.00 92 GLY A N 1
ATOM 694 C CA . GLY A 1 92 ? -14.301 -4.160 -2.646 1.00 96.00 92 GLY A CA 1
ATOM 695 C C . GLY A 1 92 ? -14.214 -3.414 -1.314 1.00 96.00 92 GLY A C 1
ATOM 696 O O . GLY A 1 92 ? -15.043 -3.639 -0.429 1.00 96.00 92 GLY A O 1
ATOM 697 N N . HIS A 1 93 ? -13.201 -2.567 -1.139 1.00 96.44 93 HIS A N 1
ATOM 698 C CA . HIS A 1 93 ? -13.011 -1.746 0.051 1.00 96.44 93 HIS A CA 1
ATOM 699 C C . HIS A 1 93 ? -13.406 -0.298 -0.246 1.00 96.44 93 HIS A C 1
ATOM 701 O O . HIS A 1 93 ? -12.558 0.531 -0.562 1.00 96.44 93 HIS A O 1
ATOM 707 N N . ASP A 1 94 ? -14.692 0.006 -0.105 1.00 94.19 94 ASP A N 1
ATOM 708 C CA . ASP A 1 94 ? -15.185 1.379 -0.203 1.00 94.19 94 ASP A CA 1
ATOM 709 C C . ASP A 1 94 ? -14.742 2.197 1.025 1.00 94.19 94 ASP A C 1
ATOM 711 O O . ASP A 1 94 ? -15.026 1.847 2.174 1.00 94.19 94 ASP A O 1
ATOM 715 N N . ILE A 1 95 ? -14.010 3.283 0.784 1.00 91.88 95 ILE A N 1
ATOM 716 C CA . ILE A 1 95 ? -13.480 4.169 1.829 1.00 91.88 95 ILE A CA 1
ATOM 717 C C . ILE A 1 95 ? -14.581 5.055 2.418 1.00 91.88 95 ILE A C 1
ATOM 719 O O . ILE A 1 95 ? -14.567 5.321 3.623 1.00 91.88 95 ILE A O 1
ATOM 723 N N . GLU A 1 96 ? -15.562 5.444 1.605 1.00 92.56 96 GLU A N 1
ATOM 724 C CA . GLU A 1 96 ? -16.676 6.314 2.002 1.00 92.56 96 GLU A CA 1
ATOM 725 C C . GLU A 1 96 ? -17.744 5.551 2.802 1.00 92.56 96 GLU A C 1
ATOM 727 O O . GLU A 1 96 ? -18.636 6.144 3.410 1.00 92.56 96 GLU A O 1
ATOM 732 N N . SER A 1 97 ? -17.628 4.224 2.900 1.00 92.81 97 SER A N 1
ATOM 733 C CA . SER A 1 97 ? -18.550 3.381 3.667 1.00 92.81 97 SER A CA 1
ATOM 734 C C . SER A 1 97 ? -18.361 3.467 5.194 1.00 92.81 97 SER A C 1
ATOM 736 O O . SER A 1 97 ? -18.958 2.675 5.929 1.00 92.81 97 SER A O 1
ATOM 738 N N . GLY A 1 98 ? -17.460 4.324 5.688 1.00 93.75 98 GLY A N 1
ATOM 739 C CA . GLY A 1 98 ? -17.007 4.342 7.088 1.00 93.75 98 GLY A CA 1
ATOM 740 C C . GLY A 1 98 ? -15.973 3.255 7.420 1.00 93.75 98 GLY A C 1
ATOM 741 O O . GLY A 1 98 ? -15.671 3.003 8.590 1.00 93.75 98 GLY A O 1
ATOM 742 N N . LEU A 1 99 ? -15.406 2.590 6.406 1.00 94.44 99 LEU A N 1
ATOM 743 C CA . LEU A 1 99 ? -14.445 1.499 6.584 1.00 94.44 99 LEU A CA 1
ATOM 744 C C . LEU A 1 99 ? -13.211 1.928 7.388 1.00 94.44 99 LEU A C 1
ATOM 746 O O . LEU A 1 99 ? -12.738 1.169 8.238 1.00 94.44 99 LEU A O 1
ATOM 750 N N . LEU A 1 100 ? -12.706 3.140 7.140 1.00 92.94 100 LEU A N 1
ATOM 751 C CA . LEU A 1 100 ? -11.521 3.667 7.822 1.00 92.94 100 LEU A CA 1
ATOM 752 C C . LEU A 1 100 ? -11.774 4.006 9.296 1.00 92.94 100 LEU A C 1
ATOM 754 O O . LEU A 1 100 ? -10.837 3.973 10.087 1.00 92.94 100 LEU A O 1
ATOM 758 N N . GLU A 1 101 ? -13.024 4.265 9.684 1.00 95.31 101 GLU A N 1
ATOM 759 C CA . GLU A 1 101 ? -13.406 4.450 11.089 1.00 95.31 101 GLU A CA 1
ATOM 760 C C . GLU A 1 101 ? -13.517 3.105 11.819 1.00 95.31 101 GLU A C 1
ATOM 762 O O . GLU A 1 101 ? -13.153 2.978 12.988 1.00 95.31 101 GLU A O 1
ATOM 767 N N . ALA A 1 102 ? -14.002 2.076 11.119 1.00 96.31 102 ALA A N 1
ATOM 768 C CA . ALA A 1 102 ? -14.208 0.741 11.675 1.00 96.31 102 ALA A CA 1
ATOM 769 C C . ALA A 1 102 ? -12.924 -0.107 11.748 1.00 96.31 102 ALA A C 1
ATOM 771 O O . ALA A 1 102 ? -12.870 -1.103 12.480 1.00 96.31 102 ALA A O 1
ATOM 772 N N . ARG A 1 103 ? -11.894 0.226 10.962 1.00 96.19 103 ARG A N 1
ATOM 773 C CA . ARG A 1 103 ? -10.640 -0.537 10.858 1.00 96.19 103 ARG A CA 1
ATOM 774 C C . ARG A 1 103 ? -9.466 0.212 11.473 1.00 96.19 103 ARG A C 1
ATOM 776 O O . ARG A 1 103 ? -9.457 1.421 11.636 1.00 96.19 103 ARG A O 1
ATOM 783 N N . THR A 1 104 ? -8.436 -0.547 11.835 1.00 96.81 104 THR A N 1
ATOM 784 C CA . THR A 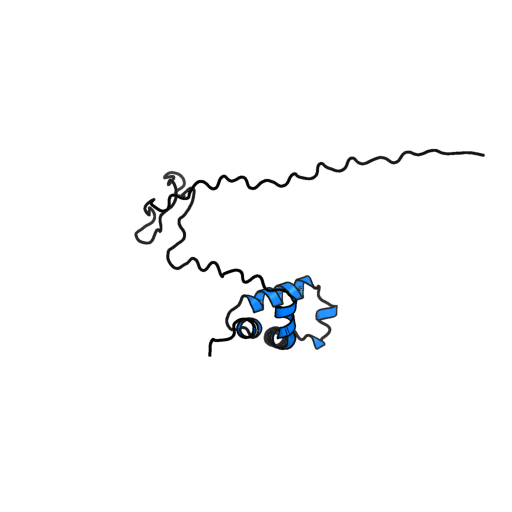1 104 ? -7.221 0.024 12.420 1.00 96.81 104 THR A CA 1
ATOM 785 C C . THR A 1 104 ? -6.296 0.575 11.340 1.00 96.81 104 THR A C 1
ATOM 787 O O . THR A 1 104 ? -6.260 0.068 10.220 1.00 96.81 104 THR A O 1
ATOM 790 N N . TRP A 1 105 ? -5.437 1.531 11.704 1.00 95.31 105 TRP A N 1
ATOM 791 C CA . TRP A 1 105 ? -4.373 2.015 10.816 1.00 95.31 105 TRP A CA 1
ATOM 792 C C . TRP A 1 105 ? -3.481 0.885 10.276 1.00 95.31 105 TRP A C 1
ATOM 794 O O . TRP A 1 105 ? -3.087 0.894 9.114 1.00 95.31 105 TRP A O 1
ATOM 804 N N . ARG A 1 106 ? -3.213 -0.146 11.092 1.00 95.69 106 ARG A N 1
ATOM 805 C CA . ARG A 1 106 ? -2.448 -1.327 10.662 1.00 95.69 106 ARG A CA 1
ATOM 806 C C . ARG A 1 106 ? -3.096 -2.031 9.467 1.00 95.69 106 ARG A C 1
ATOM 808 O O . ARG A 1 106 ? -2.373 -2.512 8.602 1.00 95.69 106 ARG A O 1
ATOM 815 N N . TRP A 1 107 ? -4.426 -2.118 9.428 1.00 96.69 107 TRP A N 1
ATOM 816 C CA . TRP A 1 107 ? -5.139 -2.732 8.308 1.00 96.69 107 TRP A CA 1
ATOM 817 C C . TRP A 1 107 ? -4.891 -1.957 7.010 1.00 96.69 107 TRP A C 1
ATOM 819 O O . TRP A 1 107 ? -4.497 -2.563 6.016 1.00 96.69 107 TRP A O 1
ATOM 829 N N . LEU A 1 108 ? -5.035 -0.629 7.052 1.00 96.56 108 LEU A N 1
ATOM 830 C CA . LEU A 1 108 ? -4.806 0.230 5.891 1.00 96.56 108 LEU A CA 1
ATOM 831 C C . LEU A 1 108 ? -3.342 0.157 5.441 1.00 96.56 108 LEU A C 1
ATOM 833 O O . LEU A 1 108 ? -3.073 -0.083 4.267 1.00 96.56 108 LEU A O 1
ATOM 837 N N . LYS A 1 109 ? -2.400 0.244 6.390 1.00 95.50 109 LYS A N 1
ATOM 838 C CA . LYS A 1 109 ? -0.965 0.110 6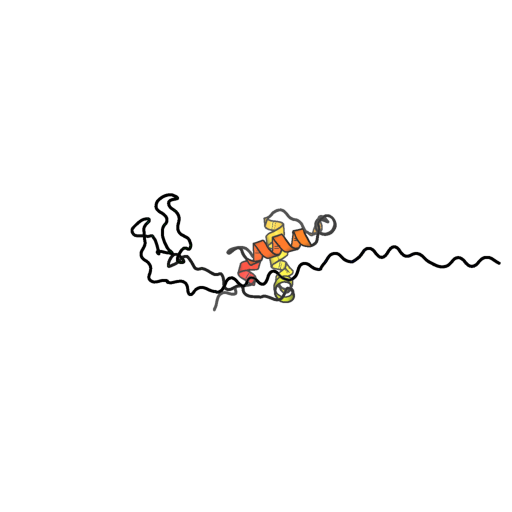.119 1.00 95.50 109 LYS A CA 1
ATOM 839 C C . LYS A 1 109 ? -0.638 -1.177 5.361 1.00 95.50 109 LYS A C 1
ATOM 841 O O . LYS A 1 109 ? 0.051 -1.117 4.355 1.00 95.50 109 LYS A O 1
ATOM 846 N N . LEU A 1 110 ? -1.144 -2.328 5.811 1.00 95.69 110 LEU A N 1
ATOM 847 C CA . LEU A 1 110 ? -0.854 -3.615 5.165 1.00 95.69 110 LEU A CA 1
ATOM 848 C C . LEU A 1 110 ? -1.392 -3.694 3.731 1.00 95.69 110 LEU A C 1
ATOM 850 O O . LEU A 1 110 ? -0.800 -4.375 2.899 1.00 95.69 110 LEU A O 1
ATOM 854 N N . ARG A 1 111 ? -2.506 -3.017 3.435 1.00 96.81 111 ARG A N 1
ATOM 855 C CA . ARG A 1 111 ? -3.042 -2.939 2.070 1.00 96.81 111 ARG A CA 1
ATOM 856 C C . ARG A 1 111 ? -2.204 -2.029 1.189 1.00 96.81 111 ARG A C 1
ATOM 858 O O . ARG A 1 111 ? -1.835 -2.450 0.102 1.00 96.81 111 ARG A O 1
ATOM 865 N N . ILE A 1 112 ? -1.838 -0.852 1.687 1.00 95.94 112 ILE A N 1
ATOM 866 C CA . ILE A 1 112 ? -0.936 0.062 0.981 1.00 95.94 112 ILE A CA 1
ATOM 867 C C . ILE A 1 112 ? 0.409 -0.623 0.700 1.00 95.94 112 ILE A C 1
ATOM 869 O O . ILE A 1 112 ? 0.863 -0.597 -0.438 1.00 95.94 112 ILE A O 1
ATOM 873 N N . ASP A 1 113 ? 1.001 -1.304 1.688 1.00 94.31 113 ASP A N 1
ATOM 874 C CA . ASP A 1 113 ? 2.248 -2.063 1.516 1.00 94.31 113 ASP A CA 1
ATOM 875 C C . ASP A 1 113 ? 2.088 -3.158 0.442 1.00 94.31 113 ASP A C 1
ATOM 877 O O . ASP A 1 113 ? 2.968 -3.349 -0.397 1.00 94.31 113 ASP A O 1
ATOM 881 N N . HIS A 1 114 ? 0.956 -3.874 0.440 1.00 94.88 114 HIS A N 1
ATOM 882 C CA . HIS A 1 114 ? 0.663 -4.896 -0.564 1.00 94.88 114 HIS A CA 1
ATOM 883 C C . HIS A 1 114 ? 0.565 -4.300 -1.971 1.00 94.88 114 HIS A C 1
ATOM 885 O O . HIS A 1 114 ? 1.218 -4.804 -2.880 1.00 94.88 114 HIS A O 1
ATOM 891 N N . TYR A 1 115 ? -0.201 -3.225 -2.160 1.00 95.94 115 TYR A N 1
ATOM 892 C CA . TYR A 1 115 ? -0.327 -2.585 -3.469 1.00 95.94 115 TYR A CA 1
ATOM 893 C C . TYR A 1 115 ? 1.014 -2.003 -3.928 1.00 95.94 115 TYR A C 1
ATOM 895 O O . TYR A 1 115 ? 1.456 -2.286 -5.032 1.00 95.94 115 TYR A O 1
ATOM 903 N N . ALA A 1 116 ? 1.758 -1.326 -3.053 1.00 93.31 116 ALA A N 1
ATOM 904 C CA . ALA A 1 116 ? 3.065 -0.761 -3.392 1.00 93.31 116 ALA A CA 1
ATOM 905 C C . ALA A 1 116 ? 4.113 -1.814 -3.802 1.00 93.31 116 ALA A C 1
ATOM 907 O O . ALA A 1 116 ? 5.054 -1.479 -4.516 1.00 93.31 116 ALA A O 1
ATOM 908 N N . SER A 1 117 ? 3.950 -3.071 -3.375 1.00 90.62 117 SER A N 1
ATOM 909 C CA . SER A 1 117 ? 4.849 -4.193 -3.690 1.00 90.62 117 SER A CA 1
ATOM 910 C C . SER A 1 117 ? 4.304 -5.161 -4.746 1.00 90.62 117 SER A C 1
ATOM 912 O O . SER A 1 117 ? 4.978 -6.134 -5.079 1.00 90.62 117 SER A O 1
ATOM 914 N N . THR A 1 118 ? 3.107 -4.922 -5.294 1.00 92.00 118 THR A N 1
ATOM 915 C CA . THR A 1 118 ? 2.470 -5.839 -6.253 1.00 92.00 118 THR A CA 1
ATOM 916 C C . THR A 1 118 ? 2.406 -5.213 -7.647 1.00 92.00 118 THR A C 1
ATOM 918 O O . THR A 1 118 ? 1.572 -4.328 -7.870 1.00 92.00 118 THR A O 1
ATOM 921 N N . PRO A 1 119 ? 3.225 -5.686 -8.609 1.00 93.50 119 PRO A N 1
ATOM 922 C CA . PRO A 1 119 ? 3.176 -5.220 -9.990 1.00 93.50 119 PRO A CA 1
ATOM 923 C C . PRO A 1 119 ? 1.784 -5.336 -10.615 1.00 93.50 119 PRO A C 1
ATOM 925 O O . PRO A 1 119 ? 1.104 -6.350 -10.455 1.00 93.50 119 PRO A O 1
ATOM 928 N N . GLY A 1 120 ? 1.381 -4.302 -11.357 1.00 90.69 120 GLY A N 1
ATOM 929 C CA . GLY A 1 120 ? 0.075 -4.225 -12.022 1.00 90.69 120 GLY A CA 1
ATOM 930 C C . GLY A 1 120 ? -1.064 -3.674 -11.159 1.00 90.69 120 GLY A C 1
ATOM 931 O O . GLY A 1 120 ? -2.194 -3.601 -11.636 1.00 90.69 120 GLY A O 1
ATOM 932 N N . THR A 1 121 ? -0.790 -3.283 -9.913 1.00 95.81 121 THR A N 1
ATOM 933 C CA . THR A 1 121 ? -1.703 -2.439 -9.124 1.00 95.81 121 THR A CA 1
ATOM 934 C C . THR A 1 121 ? -1.500 -0.966 -9.476 1.00 95.81 121 THR A C 1
ATOM 936 O O . THR A 1 121 ? -0.424 -0.572 -9.941 1.00 95.81 121 THR A O 1
ATOM 939 N N . ASN A 1 122 ? -2.517 -0.136 -9.243 1.00 96.19 122 ASN A N 1
ATOM 940 C CA . ASN A 1 122 ? -2.454 1.287 -9.578 1.00 96.19 122 ASN A CA 1
ATOM 941 C C . ASN A 1 122 ? -1.356 1.994 -8.779 1.00 96.19 122 ASN A C 1
ATOM 943 O O . ASN A 1 122 ? -0.628 2.824 -9.327 1.00 96.19 122 ASN A O 1
ATOM 947 N N . LEU A 1 123 ? -1.211 1.663 -7.493 1.00 95.88 123 LEU A N 1
ATOM 948 C CA . LEU A 1 123 ? -0.173 2.236 -6.645 1.00 95.88 123 LEU A CA 1
ATOM 949 C C . LEU A 1 123 ? 1.225 1.808 -7.094 1.00 95.88 123 LEU A C 1
ATOM 951 O O . LEU A 1 123 ? 2.124 2.647 -7.134 1.00 95.88 123 LEU A O 1
ATOM 955 N N . TRP A 1 124 ? 1.426 0.538 -7.455 1.00 94.44 124 TRP A N 1
ATOM 956 C CA . TRP A 1 124 ? 2.725 0.090 -7.958 1.00 94.44 124 TRP A CA 1
ATOM 957 C C . TRP A 1 124 ? 3.109 0.835 -9.238 1.00 94.44 124 TRP A C 1
ATOM 959 O O . TRP A 1 124 ? 4.223 1.349 -9.324 1.00 94.44 124 TRP A O 1
ATOM 969 N N . ASP A 1 125 ? 2.187 0.969 -10.193 1.00 93.75 125 ASP A N 1
ATOM 970 C CA . ASP A 1 125 ? 2.438 1.696 -11.444 1.00 93.75 125 ASP A CA 1
ATOM 971 C C . ASP A 1 125 ? 2.722 3.187 -11.196 1.00 93.75 125 ASP A C 1
ATOM 973 O O . ASP A 1 125 ? 3.635 3.756 -11.797 1.00 93.75 125 ASP A O 1
ATOM 977 N N . ALA A 1 126 ? 1.985 3.823 -10.278 1.00 93.12 126 ALA A N 1
ATOM 978 C CA . ALA A 1 126 ? 2.197 5.222 -9.907 1.00 93.12 126 ALA A CA 1
ATOM 979 C C . ALA A 1 126 ? 3.577 5.457 -9.272 1.00 93.12 126 ALA A C 1
ATOM 981 O O . ALA A 1 126 ? 4.208 6.490 -9.505 1.00 93.12 126 ALA A O 1
ATOM 982 N N . LEU A 1 127 ? 4.063 4.486 -8.498 1.00 92.00 127 LEU A N 1
ATOM 983 C CA . LEU A 1 127 ? 5.376 4.535 -7.869 1.00 92.00 127 LEU A CA 1
ATOM 984 C C . LEU A 1 127 ? 6.510 4.222 -8.859 1.00 92.00 127 LEU A C 1
ATOM 986 O O . LEU A 1 127 ? 7.623 4.706 -8.655 1.00 92.00 127 LEU A O 1
ATOM 990 N N . HIS A 1 128 ? 6.268 3.468 -9.930 1.00 88.94 128 HIS A N 1
ATOM 991 C CA . HIS A 1 128 ? 7.288 3.053 -10.900 1.00 88.94 128 HIS A CA 1
ATOM 992 C C . HIS A 1 128 ? 7.024 3.674 -12.280 1.00 88.94 128 HIS A C 1
ATOM 994 O O . HIS A 1 128 ? 6.646 2.966 -13.220 1.00 88.94 128 HIS A O 1
ATOM 1000 N N . PRO A 1 129 ? 7.225 4.999 -12.437 1.00 78.19 129 PRO A N 1
ATOM 1001 C CA . PRO A 1 129 ? 6.983 5.661 -13.708 1.00 78.19 129 PRO A CA 1
ATOM 1002 C C . PRO A 1 129 ? 7.860 5.036 -14.793 1.00 78.19 129 PRO A C 1
ATOM 1004 O O . PRO A 1 129 ? 9.080 4.923 -14.655 1.00 78.19 129 PRO A O 1
ATOM 1007 N N . LYS A 1 130 ? 7.225 4.621 -15.891 1.00 72.19 130 LYS A N 1
ATOM 1008 C CA . LYS A 1 130 ? 7.928 4.083 -17.057 1.00 72.19 130 LYS A CA 1
ATOM 1009 C C . LYS A 1 130 ? 8.821 5.184 -17.624 1.00 72.19 130 LYS A C 1
ATOM 1011 O O . LYS A 1 130 ? 8.338 6.284 -17.887 1.00 72.19 130 LYS A O 1
ATOM 1016 N N . ALA A 1 131 ? 10.111 4.891 -17.789 1.00 60.12 131 ALA A N 1
ATOM 1017 C CA . ALA A 1 131 ? 11.022 5.793 -18.481 1.00 60.12 131 ALA A CA 1
ATOM 1018 C C . ALA A 1 131 ? 10.462 6.077 -19.886 1.00 60.12 131 ALA A C 1
ATOM 1020 O O . ALA A 1 131 ? 10.131 5.139 -20.615 1.00 60.12 131 ALA A O 1
ATOM 1021 N N . VAL A 1 132 ? 10.291 7.366 -20.196 1.00 48.31 132 VAL A N 1
ATOM 1022 C CA . VAL A 1 132 ? 9.815 7.872 -21.494 1.00 48.31 132 VAL A CA 1
ATOM 1023 C C . VAL A 1 132 ? 10.924 7.774 -22.531 1.00 48.31 132 VAL A C 1
ATOM 1025 O O . VAL A 1 132 ? 12.074 8.121 -22.179 1.00 48.31 132 VAL A O 1
#

pLDDT: mean 75.59, std 20.88, range [33.62, 97.88]

Foldseek 3Di:
DDDDDDDDPPPPPDPDPDPPPPPPPPPPFPQPADADPDPQQSGGADADPVVRDHPTGDDRVPPPPPVPPPPDDVVLLCVVVVLLCVLCVVVVRHPVVCSPVVDDPVVSVVSSVVQCPDPPRSSVCSVPPDDD

Radius of gyration: 26.3 Å; chains: 1; bounding box: 51×53×86 Å

Secondary structure (DSSP, 8-state):
-----------PPPPPPPP-------PPP-TTPPPSS-TT---BS-EETTTTEES-BPPPTT-----------HHHHHHTHHHHHHHHHHTT--IIIIIHHHS-HHHHHHHHHHHHHSTTSHHHHHHSPPP-

Sequence (132 aa):
MGVGWWSLGGKSPAPTPEPIESGGETVPQDLSAPGTYGPDDPGGGPYDEVTGVREWYNPTPGKTQVDETVDRPWTDVLNHWHAIELDLDANGHDIESGLLEARTWRWLKLRIDHYASTPGTNLWDALHPKAV

Organism: Rhodococcus qingshengii (NCBI:txid334542)